Protein AF-A0A6G3XBN7-F1 (afdb_monomer)

Secondary structure (DSSP, 8-state):
---------SSTTS----EEEEE--TTSS--EEEEE-PPPPPSS--S-SS-HHHHHHHHHHHHHHHHHH-TTS-GGGT-

Structure (mmCIF, N/CA/C/O backbone):
data_AF-A0A6G3XBN7-F1
#
_entry.id   AF-A0A6G3XBN7-F1
#
loop_
_atom_site.group_PDB
_atom_site.id
_atom_site.type_symbol
_atom_site.label_atom_id
_atom_site.label_alt_id
_atom_site.label_comp_id
_atom_site.label_asym_id
_atom_site.label_entity_id
_atom_site.label_seq_id
_atom_site.pdbx_PDB_ins_code
_atom_site.Cartn_x
_atom_site.Cartn_y
_atom_site.Cartn_z
_atom_site.occupancy
_atom_site.B_iso_or_equiv
_atom_site.auth_seq_id
_atom_site.auth_comp_id
_atom_site.auth_asym_id
_atom_site.auth_atom_id
_atom_site.pdbx_PDB_model_num
ATOM 1 N N . MET A 1 1 ? -0.950 8.960 19.257 1.00 79.94 1 MET A N 1
ATOM 2 C CA . MET A 1 1 ? -0.436 7.931 18.330 1.00 79.94 1 MET A CA 1
ATOM 3 C C . MET A 1 1 ? 0.175 8.630 17.132 1.00 79.94 1 MET A C 1
ATOM 5 O O . MET A 1 1 ? -0.368 9.651 16.731 1.00 79.94 1 MET A O 1
ATOM 9 N N . ARG A 1 2 ? 1.308 8.146 16.619 1.00 88.25 2 ARG A N 1
ATOM 10 C CA . ARG A 1 2 ? 2.019 8.747 15.484 1.00 88.25 2 ARG A CA 1
ATOM 11 C C . ARG A 1 2 ? 2.319 7.646 14.474 1.00 88.25 2 ARG A C 1
ATOM 13 O O . ARG A 1 2 ? 2.868 6.623 14.868 1.00 88.25 2 ARG A O 1
ATOM 20 N N . ILE A 1 3 ? 1.930 7.861 13.221 1.00 90.31 3 ILE A N 1
ATOM 21 C CA . ILE A 1 3 ? 2.234 6.977 12.093 1.00 90.31 3 ILE A CA 1
AT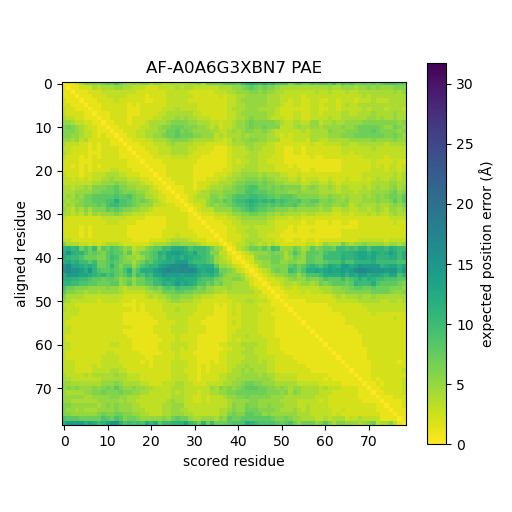OM 22 C C . ILE A 1 3 ? 3.127 7.772 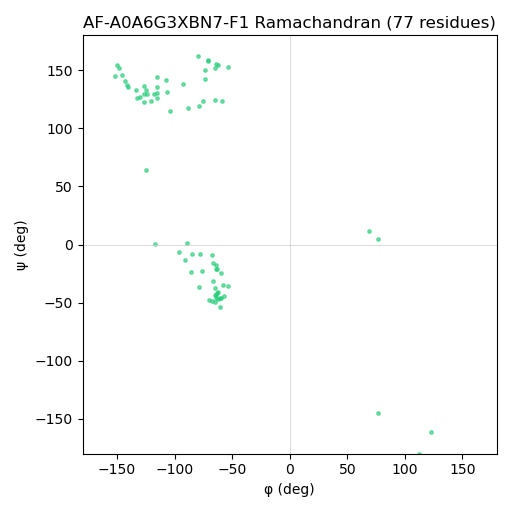11.146 1.00 90.31 3 ILE A C 1
ATOM 24 O O . ILE A 1 3 ? 2.802 8.908 10.805 1.00 90.31 3 ILE A O 1
ATOM 28 N N . GLU A 1 4 ? 4.242 7.179 10.742 1.00 95.69 4 GLU A N 1
ATOM 29 C CA . GLU A 1 4 ? 5.116 7.706 9.700 1.00 95.69 4 GLU A CA 1
ATOM 30 C C . GLU A 1 4 ? 5.277 6.641 8.632 1.00 95.69 4 GLU A C 1
ATOM 32 O O . GLU A 1 4 ? 5.568 5.489 8.949 1.00 95.69 4 GLU A O 1
ATOM 37 N N . LEU A 1 5 ? 5.066 7.032 7.380 1.00 96.81 5 LEU A N 1
ATOM 38 C CA . LEU A 1 5 ? 5.164 6.153 6.228 1.00 96.81 5 LEU A CA 1
ATOM 39 C C . LEU A 1 5 ? 6.115 6.789 5.224 1.00 96.81 5 LEU A C 1
ATOM 41 O O . LEU A 1 5 ? 6.041 7.990 4.962 1.00 96.81 5 LEU A O 1
ATOM 45 N N . ALA A 1 6 ? 6.989 5.972 4.657 1.00 96.38 6 ALA A N 1
ATOM 46 C CA . ALA A 1 6 ? 7.882 6.365 3.587 1.00 96.38 6 ALA A CA 1
ATOM 47 C C . ALA A 1 6 ? 8.026 5.191 2.625 1.00 96.38 6 ALA A C 1
ATOM 49 O O . ALA A 1 6 ? 8.103 4.038 3.043 1.00 96.38 6 ALA A O 1
ATOM 50 N N . THR A 1 7 ? 8.070 5.502 1.340 1.00 95.62 7 THR A N 1
ATOM 51 C CA . THR A 1 7 ? 8.407 4.552 0.288 1.00 95.62 7 THR A CA 1
ATOM 52 C C . THR A 1 7 ? 9.117 5.311 -0.829 1.00 95.62 7 THR A C 1
ATOM 54 O O . THR A 1 7 ? 8.918 6.519 -0.993 1.00 95.62 7 THR A O 1
ATOM 57 N N . ALA A 1 8 ? 9.983 4.623 -1.560 1.00 95.75 8 ALA A N 1
ATOM 58 C CA . ALA A 1 8 ? 10.745 5.181 -2.660 1.00 95.75 8 ALA A CA 1
ATOM 59 C C . ALA A 1 8 ? 10.919 4.111 -3.741 1.00 95.75 8 ALA A C 1
ATOM 61 O O . ALA A 1 8 ? 11.090 2.941 -3.402 1.00 95.75 8 ALA A O 1
ATOM 62 N N . PRO A 1 9 ? 10.927 4.493 -5.029 1.00 94.19 9 PRO A N 1
ATOM 63 C CA . PRO A 1 9 ? 11.234 3.545 -6.085 1.00 94.19 9 PRO A CA 1
ATOM 64 C C . PRO A 1 9 ? 12.682 3.055 -5.959 1.00 94.19 9 PRO A C 1
ATOM 66 O O . PRO A 1 9 ? 13.569 3.792 -5.521 1.00 94.19 9 PRO A O 1
ATOM 69 N N . GLY A 1 10 ? 12.942 1.832 -6.426 1.00 88.81 10 GLY A N 1
ATOM 70 C CA . GLY A 1 10 ? 14.298 1.274 -6.462 1.00 88.81 10 GLY A CA 1
ATOM 71 C C . GLY A 1 10 ? 15.266 2.035 -7.382 1.00 88.81 10 GLY A C 1
ATOM 72 O O . GLY A 1 10 ? 16.479 1.939 -7.200 1.00 88.81 10 GLY A O 1
ATOM 73 N N . SER A 1 11 ? 14.758 2.802 -8.356 1.00 92.00 11 SER A N 1
ATOM 74 C CA . SER A 1 11 ? 15.549 3.736 -9.168 1.00 92.00 11 SER A CA 1
ATOM 75 C C . SER A 1 11 ? 14.715 4.946 -9.626 1.00 92.00 11 SER A C 1
ATOM 77 O O . SER A 1 11 ? 13.495 4.819 -9.748 1.00 92.00 11 SER A O 1
ATOM 79 N N . PRO A 1 12 ? 15.328 6.115 -9.909 1.00 93.00 12 PRO A N 1
ATOM 80 C CA . PRO A 1 12 ? 14.602 7.317 -10.347 1.00 93.00 12 PRO A CA 1
ATOM 81 C C . PRO A 1 12 ? 13.863 7.167 -11.684 1.00 93.00 12 PRO A C 1
ATOM 83 O O . PRO A 1 12 ? 12.948 7.932 -11.976 1.00 93.00 12 PRO A O 1
ATOM 86 N N . GLU A 1 13 ? 14.270 6.206 -12.512 1.00 93.88 13 GLU A N 1
ATOM 87 C CA . GLU A 1 13 ? 13.711 5.969 -13.846 1.00 93.88 13 GLU A CA 1
ATOM 88 C C . GLU A 1 13 ? 12.451 5.097 -13.819 1.00 93.88 13 GLU A C 1
ATOM 90 O O . GLU A 1 13 ? 11.813 4.913 -14.857 1.00 93.88 13 GLU A O 1
ATOM 95 N N . ARG A 1 14 ? 12.099 4.529 -12.660 1.00 89.19 14 ARG A N 1
ATOM 96 C CA . ARG A 1 14 ? 10.939 3.652 -12.503 1.00 89.19 14 ARG A CA 1
ATOM 97 C C . ARG A 1 14 ? 9.901 4.282 -11.582 1.00 89.19 14 ARG A C 1
ATOM 99 O O . ARG A 1 14 ? 10.265 4.936 -10.604 1.00 89.19 14 ARG A O 1
ATOM 106 N N . PRO A 1 15 ? 8.603 4.082 -11.861 1.00 92.12 15 PRO A N 1
ATOM 107 C CA . PRO A 1 15 ? 7.585 4.422 -10.886 1.00 92.12 15 PRO A CA 1
ATOM 108 C C . PRO A 1 15 ? 7.755 3.546 -9.642 1.00 92.12 15 PRO A C 1
ATOM 110 O O . PRO A 1 15 ? 8.293 2.441 -9.710 1.00 92.12 15 PRO A O 1
ATOM 113 N N . ASN A 1 16 ? 7.281 4.046 -8.507 1.00 94.00 16 ASN A N 1
ATOM 114 C CA . ASN A 1 16 ? 7.230 3.240 -7.303 1.00 94.00 16 ASN A CA 1
ATOM 115 C C . ASN A 1 16 ? 6.078 2.234 -7.410 1.00 94.00 16 ASN A C 1
ATOM 117 O O . ASN A 1 16 ? 4.939 2.633 -7.655 1.00 94.00 16 ASN A O 1
ATOM 121 N N . GLU A 1 17 ? 6.397 0.952 -7.279 1.00 95.12 17 GLU A N 1
ATOM 122 C CA . GLU A 1 17 ? 5.428 -0.143 -7.348 1.00 95.12 17 GLU A CA 1
ATOM 123 C C . GLU A 1 17 ? 4.872 -0.483 -5.953 1.00 95.12 17 GLU A C 1
ATOM 125 O O . GLU A 1 17 ? 3.814 -1.107 -5.856 1.00 95.12 17 GLU A O 1
ATOM 130 N N . ASP A 1 18 ? 5.512 0.019 -4.893 1.00 96.31 18 ASP A N 1
ATOM 131 C CA . ASP A 1 18 ? 5.078 -0.126 -3.510 1.00 96.31 18 ASP A CA 1
ATOM 132 C C . ASP A 1 18 ? 3.866 0.754 -3.190 1.00 96.31 18 ASP A C 1
ATOM 134 O O . ASP A 1 18 ? 3.719 1.884 -3.671 1.00 96.31 18 ASP A O 1
ATOM 138 N N . TRP A 1 19 ? 3.040 0.283 -2.258 1.00 97.31 19 TRP A N 1
ATOM 139 C CA . TRP A 1 19 ? 1.976 1.080 -1.663 1.00 97.31 19 TRP A CA 1
ATOM 140 C C . TRP A 1 19 ? 1.856 0.804 -0.166 1.00 97.31 19 TRP A C 1
ATOM 142 O O . TRP A 1 19 ? 1.861 -0.348 0.264 1.00 97.31 19 TRP A O 1
ATOM 152 N N . VAL A 1 20 ? 1.717 1.856 0.645 1.00 98.12 20 VAL A N 1
ATOM 153 C CA . VAL A 1 20 ? 1.584 1.724 2.100 1.00 98.12 20 VAL A CA 1
ATOM 154 C C . VAL A 1 20 ? 0.580 2.720 2.671 1.00 98.12 20 VAL A C 1
ATOM 156 O O . VAL A 1 20 ? 0.574 3.896 2.309 1.00 98.12 20 VAL A O 1
ATOM 159 N N . SER A 1 21 ? -0.256 2.255 3.599 1.00 97.19 21 SER A N 1
ATOM 160 C CA . SER A 1 21 ? -1.167 3.106 4.365 1.00 97.19 21 SER A CA 1
ATOM 161 C C . SER A 1 21 ? -1.472 2.507 5.734 1.00 97.19 21 SER A C 1
ATOM 163 O O . SER A 1 21 ? -1.567 1.288 5.891 1.00 97.19 21 SER A O 1
ATOM 165 N N . GLY A 1 22 ? -1.635 3.381 6.726 1.00 95.06 22 GLY A N 1
ATOM 166 C CA . GLY A 1 22 ? -2.016 3.033 8.089 1.00 95.06 22 GLY A CA 1
ATOM 167 C C . GLY A 1 22 ? -3.239 3.833 8.522 1.00 95.06 22 GLY A C 1
ATOM 168 O O . GLY A 1 22 ? -3.246 5.059 8.414 1.00 95.06 22 GLY A O 1
ATOM 169 N N . VAL A 1 23 ? -4.259 3.150 9.041 1.00 92.06 23 VAL A N 1
ATOM 170 C CA . VAL A 1 23 ? -5.485 3.762 9.570 1.00 92.06 23 VAL A CA 1
ATOM 171 C C . VAL A 1 23 ? -5.700 3.302 10.998 1.00 92.06 23 VAL A C 1
ATOM 173 O O . VAL A 1 23 ? -5.625 2.114 11.303 1.00 92.06 23 VAL A O 1
ATOM 176 N N . LEU A 1 24 ? -5.990 4.255 11.879 1.00 91.62 24 LEU A N 1
ATOM 177 C CA . LEU A 1 24 ? -6.178 4.008 13.299 1.00 91.62 24 LEU A CA 1
ATOM 178 C C . LEU A 1 24 ? -7.453 4.694 13.799 1.00 91.62 24 LEU A C 1
ATOM 180 O O . LEU A 1 24 ? -7.604 5.902 13.597 1.00 91.62 24 LEU A O 1
ATOM 184 N N . PRO A 1 25 ? -8.375 3.954 14.445 1.00 85.88 25 PRO A N 1
ATOM 185 C CA . PRO A 1 25 ? -9.567 4.539 15.043 1.00 85.88 25 PRO A CA 1
ATOM 186 C C . PRO A 1 25 ? -9.216 5.538 16.148 1.00 85.88 25 PRO A C 1
ATOM 188 O O . PRO A 1 25 ? -8.201 5.402 16.833 1.00 85.88 25 PRO A O 1
ATOM 191 N N . ALA A 1 26 ? -10.111 6.496 16.398 1.00 87.50 26 ALA A N 1
ATOM 192 C CA . ALA A 1 26 ? -9.942 7.487 17.465 1.00 87.50 26 ALA A CA 1
ATOM 193 C C . ALA A 1 26 ? -9.820 6.861 18.870 1.00 87.50 26 ALA A C 1
ATOM 195 O O . ALA A 1 26 ? -9.207 7.457 19.752 1.00 87.50 26 ALA A O 1
ATOM 196 N N . SER A 1 27 ? -10.358 5.651 19.072 1.00 87.31 27 SER A N 1
ATOM 197 C CA . SER A 1 27 ? -10.186 4.877 20.311 1.00 87.31 27 SER A CA 1
ATOM 198 C C . SER A 1 27 ? -8.731 4.470 20.573 1.00 87.31 27 SER A C 1
ATOM 200 O O . SER A 1 27 ? -8.395 4.095 21.695 1.00 87.31 27 SER A O 1
ATOM 202 N N . GLY A 1 28 ? -7.868 4.508 19.551 1.00 85.31 28 GLY A N 1
ATOM 203 C CA . GLY A 1 28 ? -6.481 4.058 19.626 1.00 85.31 28 GLY A CA 1
ATOM 204 C C . GLY A 1 28 ? -6.323 2.543 19.778 1.00 85.31 28 GLY A C 1
ATOM 205 O O . GLY A 1 28 ? -5.228 2.091 20.097 1.00 85.31 28 GLY A O 1
ATOM 206 N N . GLN A 1 29 ? -7.396 1.769 19.586 1.00 84.12 29 GLN A N 1
ATOM 207 C CA . GLN A 1 29 ? -7.398 0.307 19.658 1.00 84.12 29 GLN A CA 1
ATOM 208 C C . GLN A 1 29 ? -7.733 -0.285 18.287 1.00 84.12 29 GLN A C 1
ATOM 210 O O . GLN A 1 29 ? -8.669 0.170 17.629 1.00 84.12 29 GLN A O 1
ATOM 215 N N . GLY A 1 30 ? -6.988 -1.312 17.875 1.00 85.88 30 GLY A N 1
ATOM 216 C CA . GLY A 1 30 ? -7.117 -1.920 16.549 1.00 85.88 30 GLY A CA 1
ATOM 217 C C . GLY A 1 30 ? -6.468 -1.075 15.451 1.00 85.88 30 GLY A C 1
ATOM 218 O O . GLY A 1 30 ? -5.443 -0.439 15.687 1.00 85.88 30 GLY A O 1
ATOM 219 N N . GLY A 1 31 ? -7.068 -1.078 14.260 1.00 91.06 31 GLY A N 1
ATOM 220 C CA . GLY A 1 31 ? -6.568 -0.378 13.076 1.00 91.06 31 GLY A CA 1
ATOM 221 C C . GLY A 1 31 ? -6.099 -1.322 11.976 1.00 91.06 31 GLY A C 1
ATOM 222 O O . GLY A 1 31 ? -6.177 -2.542 12.099 1.00 91.06 31 GLY A O 1
ATOM 223 N N . VAL A 1 32 ? -5.633 -0.727 10.883 1.00 93.81 32 VAL A N 1
ATOM 224 C CA . VAL A 1 32 ? -5.237 -1.429 9.663 1.00 93.81 32 VAL A CA 1
ATOM 225 C C . VAL A 1 32 ? -3.898 -0.882 9.195 1.00 93.81 32 VAL A C 1
ATOM 227 O O . VAL A 1 32 ? -3.722 0.332 9.101 1.00 93.81 32 VAL A O 1
ATOM 230 N N . LEU A 1 33 ? -2.976 -1.783 8.865 1.00 95.19 33 LEU A N 1
ATOM 231 C CA . LEU A 1 33 ? -1.771 -1.487 8.101 1.00 95.19 33 LEU A CA 1
ATOM 232 C C . LEU A 1 33 ? -1.807 -2.337 6.836 1.00 95.19 33 LEU A C 1
ATOM 234 O O . LEU A 1 33 ? -1.882 -3.561 6.916 1.00 95.19 33 LEU A O 1
ATOM 238 N N . VAL A 1 34 ? -1.731 -1.683 5.685 1.00 96.94 34 VAL A N 1
ATOM 239 C CA . VAL A 1 34 ? -1.590 -2.348 4.391 1.00 96.94 34 VAL A CA 1
ATOM 240 C C . VAL A 1 34 ? -0.242 -1.944 3.815 1.00 96.94 34 VAL A C 1
ATOM 242 O O . VAL A 1 34 ? 0.049 -0.753 3.703 1.00 96.94 34 VAL A O 1
ATOM 245 N N . LEU A 1 35 ? 0.562 -2.943 3.460 1.00 97.44 35 LEU A N 1
ATOM 246 C CA . LEU A 1 35 ? 1.801 -2.801 2.708 1.00 97.44 35 LEU A CA 1
ATOM 247 C C . LEU A 1 35 ? 1.719 -3.743 1.510 1.00 97.44 35 LEU A C 1
ATOM 249 O O . LEU A 1 35 ? 1.525 -4.946 1.683 1.00 97.44 35 LEU A O 1
ATOM 253 N N . LEU A 1 36 ? 1.848 -3.183 0.316 1.00 97.19 36 LEU A N 1
ATOM 254 C CA . LEU A 1 36 ? 1.882 -3.912 -0.941 1.00 97.19 36 LEU A CA 1
ATOM 255 C C . LEU A 1 36 ? 3.231 -3.666 -1.600 1.00 97.19 36 LEU A C 1
ATOM 257 O O . LEU A 1 36 ? 3.639 -2.516 -1.742 1.00 97.19 36 LEU A O 1
ATOM 261 N N . ASP A 1 37 ? 3.874 -4.753 -2.002 1.00 95.25 37 ASP A N 1
ATOM 262 C CA . ASP A 1 37 ? 5.064 -4.765 -2.847 1.00 95.25 37 ASP A CA 1
ATOM 263 C C . ASP A 1 37 ? 4.607 -5.184 -4.247 1.00 95.25 37 ASP A C 1
ATOM 265 O O . ASP A 1 37 ? 4.032 -6.265 -4.433 1.00 95.25 37 ASP A O 1
ATOM 269 N N . GLY A 1 38 ? 4.730 -4.271 -5.206 1.00 92.31 38 GLY A N 1
ATOM 270 C CA . GLY A 1 38 ? 4.303 -4.529 -6.571 1.00 92.31 38 GLY A CA 1
ATOM 271 C C . GLY A 1 38 ? 5.263 -5.484 -7.276 1.00 92.31 38 GLY A C 1
ATOM 272 O O . GLY A 1 38 ? 6.475 -5.423 -7.113 1.00 92.31 38 GLY A O 1
ATOM 273 N N . VAL A 1 39 ? 4.726 -6.383 -8.100 1.00 83.38 39 VAL A N 1
ATOM 274 C CA . VAL A 1 39 ? 5.558 -7.310 -8.873 1.00 83.38 39 VAL A CA 1
ATOM 275 C C . VAL A 1 39 ? 5.945 -6.683 -10.204 1.00 83.38 39 VAL A C 1
ATOM 277 O O . VAL A 1 39 ? 5.082 -6.441 -11.039 1.00 83.38 39 VAL A O 1
ATOM 280 N N . THR A 1 40 ? 7.239 -6.467 -10.442 1.00 76.81 40 THR A N 1
ATOM 281 C CA . THR A 1 40 ? 7.711 -5.994 -11.751 1.00 76.81 40 THR A CA 1
ATOM 282 C C . THR A 1 40 ? 7.291 -6.991 -12.847 1.00 76.81 40 THR A C 1
ATOM 284 O O . THR A 1 40 ? 7.642 -8.174 -12.756 1.00 76.81 40 THR A O 1
ATOM 287 N N . PRO A 1 41 ? 6.560 -6.554 -13.891 1.00 74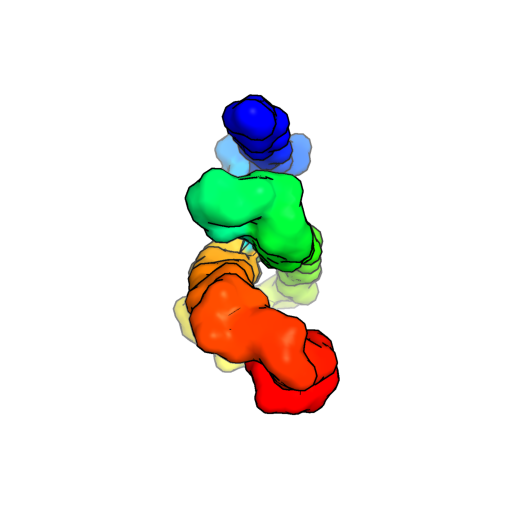.50 41 PRO A N 1
ATOM 288 C CA . PRO A 1 41 ? 6.000 -7.460 -14.883 1.00 74.50 41 PRO A CA 1
ATOM 289 C C . PRO A 1 41 ? 7.100 -8.058 -15.781 1.00 74.50 41 PRO A C 1
ATOM 291 O O . PRO A 1 41 ? 8.195 -7.487 -15.905 1.00 74.50 41 PRO A O 1
ATOM 294 N N . PRO A 1 42 ? 6.842 -9.210 -16.436 1.00 78.75 42 PRO A N 1
ATOM 295 C CA . PRO A 1 42 ? 7.730 -9.744 -17.462 1.00 78.75 42 PRO A CA 1
ATOM 296 C C . PRO A 1 42 ? 8.008 -8.707 -18.556 1.00 78.75 42 PRO A C 1
ATOM 298 O O . PRO A 1 42 ? 7.185 -7.844 -18.848 1.00 78.75 42 PRO A O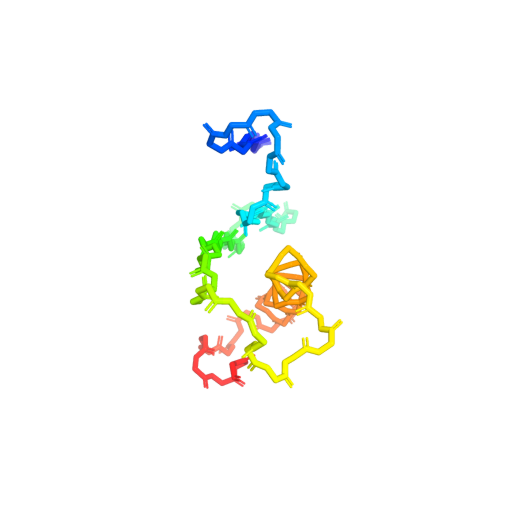 1
ATOM 301 N N . ARG A 1 43 ? 9.169 -8.802 -19.213 1.00 78.50 43 ARG A N 1
ATOM 302 C CA . ARG A 1 43 ? 9.458 -7.931 -20.361 1.00 78.50 43 ARG A CA 1
ATOM 303 C C . ARG A 1 43 ? 8.490 -8.243 -21.503 1.00 78.50 43 ARG A C 1
ATOM 305 O O . ARG A 1 43 ? 8.484 -9.371 -21.988 1.00 78.50 43 ARG A O 1
ATOM 312 N N . GLY A 1 44 ? 7.775 -7.231 -21.984 1.00 79.19 44 GLY A N 1
ATOM 313 C CA . GLY A 1 44 ? 6.850 -7.348 -23.109 1.00 79.19 44 GLY A CA 1
ATOM 314 C C . GLY A 1 44 ? 5.441 -6.911 -22.729 1.00 79.19 44 GLY A C 1
ATOM 315 O O . GLY A 1 44 ? 5.261 -6.184 -21.759 1.00 79.19 44 GLY A O 1
ATOM 316 N N . ASP A 1 45 ? 4.470 -7.334 -23.529 1.00 82.00 45 ASP A N 1
ATOM 317 C CA . ASP A 1 45 ? 3.051 -7.154 -23.234 1.00 82.00 45 ASP A CA 1
ATOM 318 C C . ASP A 1 45 ? 2.612 -8.210 -22.206 1.00 82.00 45 ASP A C 1
ATOM 320 O O . ASP A 1 45 ? 2.738 -9.411 -22.457 1.00 82.00 45 ASP A O 1
ATOM 324 N N . ASP A 1 46 ? 2.145 -7.762 -21.042 1.00 84.25 46 ASP A N 1
ATOM 325 C CA . ASP A 1 46 ? 1.584 -8.611 -19.985 1.00 84.25 46 ASP A CA 1
ATOM 326 C C . ASP A 1 46 ? 0.064 -8.819 -20.141 1.00 84.25 46 ASP A C 1
ATOM 328 O O . ASP A 1 46 ? -0.559 -9.516 -19.337 1.00 84.25 46 ASP A O 1
ATOM 332 N N . GLY A 1 47 ? -0.539 -8.255 -21.196 1.00 86.88 47 GLY A N 1
ATOM 333 C CA . GLY A 1 47 ? -1.968 -8.324 -21.478 1.00 86.88 47 GLY A CA 1
ATOM 334 C C . GLY A 1 47 ? -2.816 -7.393 -20.609 1.00 86.88 47 GLY A C 1
ATOM 335 O O . GLY A 1 47 ? -4.046 -7.431 -20.704 1.00 86.88 47 GLY A O 1
ATOM 336 N N . CYS A 1 48 ? -2.198 -6.556 -19.770 1.00 87.69 48 CYS A N 1
ATOM 337 C CA . CYS A 1 48 ? -2.884 -5.593 -18.928 1.00 87.69 48 CYS A CA 1
ATOM 338 C C . CYS A 1 48 ? -2.689 -4.168 -19.457 1.00 87.69 48 CYS A C 1
ATOM 340 O O . CYS A 1 48 ? -1.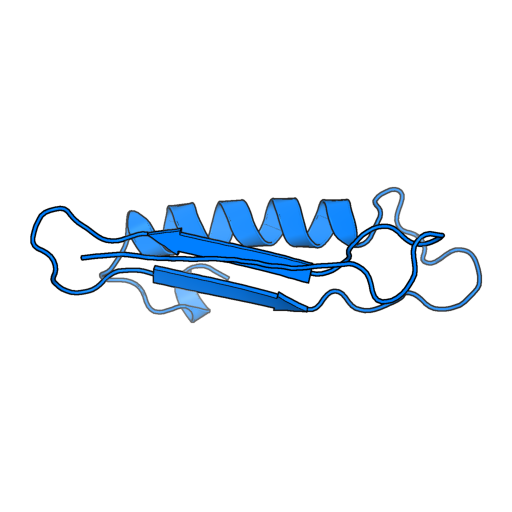586 -3.693 -19.699 1.00 87.69 48 CYS A O 1
ATOM 342 N N . VAL A 1 49 ? -3.788 -3.422 -19.574 1.00 91.00 49 VAL A N 1
ATOM 343 C CA . VAL A 1 49 ? -3.732 -1.985 -19.905 1.00 91.00 49 VAL A CA 1
ATOM 344 C C . VAL A 1 49 ? -3.340 -1.114 -18.705 1.00 91.00 49 VAL A C 1
ATOM 346 O O . VAL A 1 49 ? -3.140 0.091 -18.853 1.00 91.00 49 VAL A O 1
ATOM 349 N N . HIS A 1 50 ? -3.268 -1.700 -17.507 1.00 91.69 50 HIS A N 1
ATOM 350 C CA . HIS A 1 50 ? -2.956 -1.006 -16.264 1.00 91.69 50 HIS A CA 1
ATOM 351 C C . HIS A 1 50 ? -1.554 -1.367 -15.783 1.00 91.69 50 HIS A C 1
ATOM 353 O O . HIS A 1 50 ? -1.148 -2.522 -15.834 1.00 91.69 50 HIS A O 1
ATOM 359 N N . SER A 1 51 ? -0.845 -0.378 -15.247 1.00 91.19 51 SER A N 1
ATOM 360 C CA . SER A 1 51 ? 0.482 -0.576 -14.673 1.00 91.19 51 SER A CA 1
ATOM 361 C C . SER A 1 51 ? 0.421 -1.166 -13.259 1.00 91.19 51 SER A C 1
ATOM 363 O O . SER A 1 51 ? -0.590 -1.058 -12.560 1.00 91.19 51 SER A O 1
ATOM 365 N N . VAL A 1 52 ? 1.537 -1.725 -12.791 1.00 92.88 52 VAL A N 1
ATOM 366 C CA . VAL A 1 52 ? 1.669 -2.222 -11.411 1.00 92.88 52 VAL A CA 1
ATOM 367 C C . VAL A 1 52 ? 1.397 -1.136 -10.360 1.00 92.88 52 VAL A C 1
ATOM 369 O O . VAL A 1 52 ? 0.594 -1.405 -9.469 1.00 92.88 52 VAL A O 1
ATOM 372 N N . PRO A 1 53 ? 1.918 0.108 -10.478 1.00 94.19 53 PRO A N 1
ATOM 373 C CA . PRO A 1 53 ? 1.553 1.193 -9.562 1.00 94.19 53 PRO A CA 1
ATOM 374 C C . PRO A 1 53 ? 0.050 1.502 -9.533 1.00 94.19 53 PRO A C 1
ATOM 376 O O . PRO A 1 53 ? -0.499 1.849 -8.488 1.00 94.19 53 PRO A O 1
ATOM 379 N N . TRP A 1 54 ? -0.645 1.383 -10.673 1.00 94.69 54 TRP A N 1
ATOM 380 C CA . TRP A 1 54 ? -2.102 1.537 -10.704 1.00 94.69 54 TRP A CA 1
ATOM 381 C C . TRP A 1 54 ? -2.779 0.420 -9.908 1.00 94.69 54 TRP A C 1
ATOM 383 O O . TRP A 1 54 ? -3.698 0.681 -9.128 1.00 94.69 54 TRP A O 1
ATOM 393 N N . PHE A 1 55 ? -2.311 -0.816 -10.086 1.00 94.50 55 PHE A N 1
ATOM 394 C CA . PHE A 1 55 ? -2.867 -1.980 -9.413 1.00 94.50 55 PHE A CA 1
ATOM 395 C C . PHE A 1 55 ? -2.665 -1.909 -7.897 1.00 94.50 55 PHE A C 1
ATOM 397 O O . PHE A 1 55 ? -3.641 -2.033 -7.157 1.00 94.50 55 PHE A O 1
ATOM 404 N N . THR A 1 56 ? -1.444 -1.638 -7.423 1.00 96.56 56 THR A N 1
ATOM 405 C CA . THR A 1 56 ? -1.159 -1.544 -5.983 1.00 96.56 56 THR A CA 1
ATOM 406 C C . THR A 1 56 ? -1.891 -0.375 -5.330 1.00 96.56 56 THR A C 1
ATOM 408 O O . THR A 1 56 ? -2.448 -0.547 -4.247 1.00 96.56 56 THR A O 1
ATOM 411 N N . ALA A 1 57 ? -2.032 0.771 -6.007 1.00 96.44 57 ALA A N 1
ATOM 412 C CA . ALA A 1 57 ? -2.849 1.877 -5.505 1.00 96.44 57 ALA A CA 1
ATOM 413 C C . ALA A 1 57 ? -4.340 1.516 -5.370 1.00 96.44 57 ALA A C 1
ATOM 415 O O . ALA A 1 57 ? -4.981 1.875 -4.378 1.00 96.44 57 ALA A O 1
ATOM 416 N N . ARG A 1 58 ? -4.907 0.797 -6.349 1.00 96.75 58 ARG A N 1
ATOM 417 C CA . ARG A 1 58 ? -6.315 0.367 -6.323 1.00 96.75 58 ARG A CA 1
ATOM 418 C C . ARG A 1 58 ? -6.577 -0.700 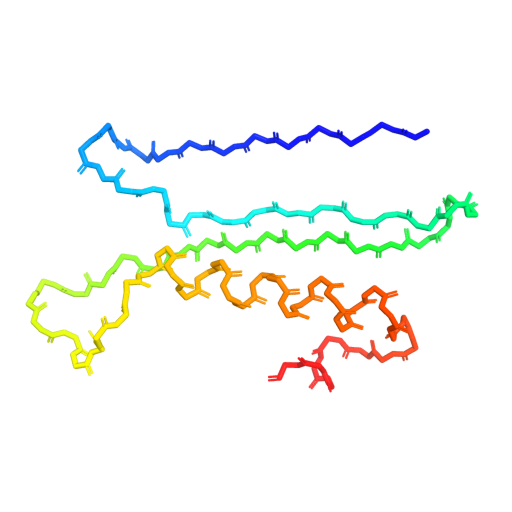-5.268 1.00 96.75 58 ARG A C 1
ATOM 420 O O . ARG A 1 58 ? -7.531 -0.559 -4.505 1.00 96.75 58 ARG A O 1
ATOM 427 N N . LEU A 1 59 ? -5.734 -1.729 -5.217 1.00 96.38 59 LEU A N 1
ATOM 428 C CA . LEU A 1 59 ? -5.828 -2.800 -4.229 1.00 96.38 59 LEU A CA 1
ATOM 429 C C . LEU A 1 59 ? -5.637 -2.250 -2.812 1.00 96.38 59 LEU A C 1
ATOM 431 O O . LEU A 1 59 ? -6.442 -2.5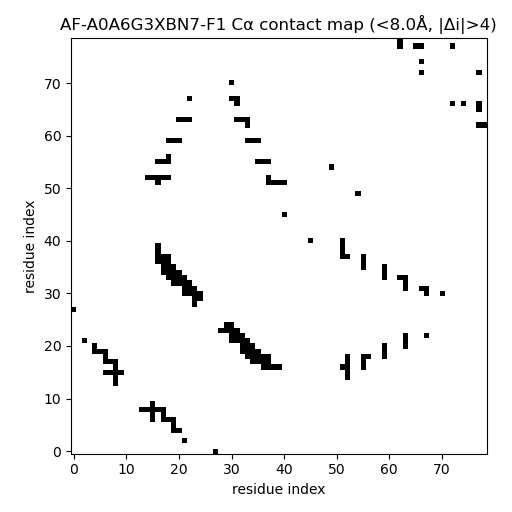29 -1.929 1.00 96.38 59 LEU A O 1
ATOM 435 N N . GLY A 1 60 ? -4.619 -1.412 -2.607 1.00 96.94 60 GLY A N 1
ATOM 436 C CA . GLY A 1 60 ? -4.313 -0.820 -1.309 1.00 96.94 60 GLY A CA 1
ATOM 437 C C . GLY A 1 60 ? -5.457 0.031 -0.761 1.00 96.94 60 GLY A C 1
ATOM 438 O O . GLY A 1 60 ? -5.853 -0.136 0.393 1.00 96.94 60 GLY A O 1
ATOM 439 N N . GLY A 1 61 ? -6.043 0.892 -1.601 1.00 96.94 61 GLY A N 1
ATOM 440 C CA . GLY A 1 61 ? -7.204 1.699 -1.222 1.00 96.94 61 GLY A CA 1
ATOM 441 C C . GLY A 1 61 ? -8.406 0.850 -0.799 1.00 96.94 61 GLY A C 1
ATOM 442 O O . GLY A 1 61 ? -8.986 1.105 0.255 1.00 96.94 61 GLY A O 1
ATOM 443 N N . ALA A 1 62 ? -8.729 -0.192 -1.571 1.00 96.81 62 ALA A N 1
ATOM 444 C CA . ALA A 1 62 ? -9.829 -1.104 -1.254 1.00 96.81 62 ALA A CA 1
ATOM 445 C C . ALA A 1 62 ? -9.584 -1.876 0.053 1.00 96.81 62 ALA A C 1
ATOM 447 O O . ALA A 1 62 ? -10.474 -1.958 0.898 1.00 96.81 62 ALA A O 1
ATOM 448 N N . LEU A 1 63 ? -8.366 -2.386 0.261 1.00 96.50 63 LEU A N 1
ATOM 449 C CA . LEU A 1 63 ? -8.000 -3.103 1.484 1.00 96.50 63 LEU A CA 1
ATOM 450 C C . LEU A 1 63 ? -8.097 -2.220 2.726 1.00 96.50 63 LEU A C 1
ATOM 452 O O . LEU A 1 63 ? -8.589 -2.677 3.758 1.00 96.50 63 LEU A O 1
ATOM 456 N N . VAL A 1 64 ? -7.659 -0.961 2.634 1.00 96.00 64 VAL A N 1
ATOM 457 C CA . VAL A 1 64 ? -7.791 -0.000 3.735 1.00 96.00 64 VAL A CA 1
ATOM 458 C C . VAL A 1 64 ? -9.254 0.298 4.042 1.00 96.00 64 VAL A C 1
ATOM 460 O O . VAL A 1 64 ? -9.638 0.293 5.211 1.00 96.00 64 VAL A O 1
ATOM 463 N N . GLU A 1 65 ? -10.068 0.549 3.017 1.00 95.12 65 GLU A N 1
ATOM 464 C CA . GLU A 1 65 ? -11.492 0.837 3.188 1.00 95.12 65 GLU A CA 1
ATOM 465 C C . GLU A 1 65 ? -12.223 -0.338 3.844 1.00 95.12 65 GLU A C 1
ATOM 467 O O . GLU A 1 65 ? -12.878 -0.165 4.875 1.00 95.12 65 GLU A O 1
ATOM 472 N N . LEU A 1 66 ? -12.092 -1.538 3.277 1.00 95.31 66 LEU A N 1
ATOM 473 C CA . LEU A 1 66 ? -12.813 -2.719 3.741 1.00 95.31 66 LEU A CA 1
ATOM 474 C C . LEU A 1 66 ? -12.343 -3.144 5.131 1.00 95.31 66 LEU A C 1
ATOM 476 O O . LEU A 1 66 ? -13.166 -3.280 6.031 1.00 95.31 66 LEU A O 1
ATOM 480 N N . SER A 1 67 ? -11.031 -3.255 5.351 1.00 93.75 67 SER A N 1
ATOM 481 C CA . SER A 1 67 ? -10.497 -3.667 6.658 1.00 93.75 67 SER A CA 1
ATOM 482 C C . SER A 1 67 ? -10.760 -2.618 7.745 1.00 93.75 67 SER A C 1
ATOM 484 O O . SER A 1 67 ? -10.909 -2.955 8.917 1.00 93.75 67 SER A O 1
ATOM 486 N N . GLY A 1 68 ? -10.805 -1.331 7.377 1.00 91.81 68 GLY A N 1
ATOM 487 C CA . GLY A 1 68 ? -11.041 -0.237 8.317 1.00 91.81 68 GLY A CA 1
ATOM 488 C C . GLY A 1 68 ? -12.514 -0.074 8.688 1.00 91.81 68 GLY A C 1
ATOM 489 O O . GLY A 1 68 ? -12.829 0.237 9.836 1.00 91.81 68 GLY A O 1
ATOM 490 N N . SER A 1 69 ? -13.419 -0.287 7.729 1.00 91.56 69 SER A N 1
ATOM 491 C CA . SER A 1 69 ? -14.869 -0.169 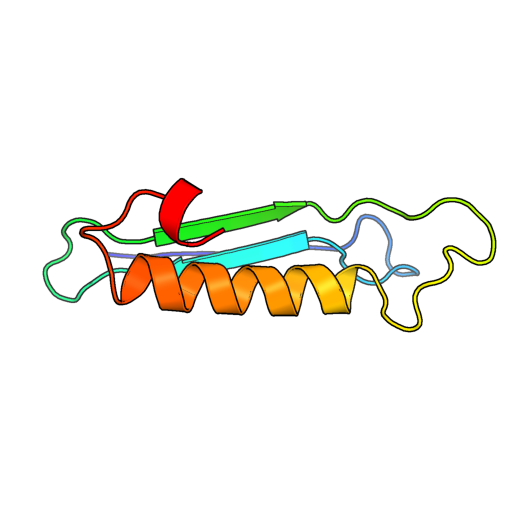7.937 1.00 91.56 69 SER A CA 1
ATOM 492 C C . SER A 1 69 ? -15.515 -1.447 8.477 1.00 91.56 69 SER A C 1
ATOM 494 O O . SER A 1 69 ? -16.562 -1.363 9.120 1.00 91.56 69 SER A O 1
ATOM 496 N N . ARG A 1 70 ? -14.897 -2.614 8.250 1.00 92.12 70 ARG A N 1
ATOM 497 C CA . ARG A 1 70 ? -15.385 -3.941 8.654 1.00 92.12 70 ARG A CA 1
ATOM 498 C C . ARG A 1 70 ? -14.344 -4.697 9.490 1.00 92.12 70 ARG A C 1
ATOM 500 O O . ARG A 1 70 ? -13.857 -5.742 9.064 1.00 92.12 70 ARG A O 1
ATOM 507 N N . PRO A 1 71 ? -13.995 -4.197 10.691 1.00 89.19 71 PRO A N 1
ATOM 508 C CA . PRO A 1 71 ? -12.985 -4.827 11.545 1.00 89.19 71 PRO A CA 1
ATOM 509 C C . PRO A 1 71 ? -13.416 -6.199 12.096 1.00 89.19 71 PRO A C 1
ATOM 511 O O . PRO A 1 71 ? -12.614 -6.889 12.719 1.00 89.19 71 PRO A O 1
ATOM 514 N N . ASP A 1 72 ? -14.684 -6.575 11.911 1.00 92.06 72 ASP A N 1
ATOM 515 C CA . ASP A 1 72 ? -15.249 -7.884 12.230 1.00 92.06 72 ASP A CA 1
ATOM 516 C C . ASP A 1 72 ? -14.872 -8.977 11.216 1.00 92.06 72 ASP A C 1
ATOM 518 O O . ASP A 1 72 ? -14.910 -10.157 11.566 1.00 92.06 72 ASP A O 1
ATOM 522 N N . LEU A 1 73 ? -14.511 -8.602 9.984 1.00 94.25 73 LEU A N 1
ATOM 523 C CA . LEU A 1 73 ? -14.225 -9.548 8.908 1.00 94.25 73 LEU A CA 1
ATOM 524 C C . LEU A 1 73 ? -12.728 -9.896 8.842 1.00 94.25 73 LEU A C 1
ATOM 526 O O . LEU A 1 73 ? -11.880 -9.004 8.944 1.00 94.25 73 LEU A O 1
ATOM 530 N N . PRO A 1 74 ? -12.363 -11.175 8.631 1.00 92.56 74 PRO A N 1
ATOM 531 C CA . PRO A 1 74 ? -10.983 -11.542 8.344 1.00 92.56 74 PRO A CA 1
ATOM 532 C C . PRO A 1 74 ? -10.573 -11.072 6.942 1.00 92.56 74 PRO A C 1
ATOM 534 O O . PRO A 1 74 ? -11.404 -10.924 6.047 1.00 92.56 74 PRO A O 1
ATOM 537 N N . LEU A 1 75 ? -9.263 -10.926 6.714 1.00 89.12 75 LEU A N 1
ATOM 538 C CA . LEU A 1 75 ? -8.717 -10.484 5.424 1.00 89.12 75 LEU A CA 1
ATOM 539 C C . LEU A 1 75 ? -9.206 -11.342 4.239 1.00 89.12 75 LEU A C 1
ATOM 541 O O . LEU A 1 75 ? -9.458 -10.818 3.162 1.00 89.12 75 LEU A O 1
ATOM 545 N N . THR A 1 76 ? -9.387 -12.649 4.439 1.00 93.19 76 THR A N 1
ATOM 546 C CA . THR A 1 76 ? -9.876 -13.580 3.407 1.00 93.19 76 THR A CA 1
ATOM 547 C C . THR A 1 76 ? -11.322 -13.345 2.978 1.00 93.19 76 THR A C 1
ATOM 549 O O . THR A 1 76 ? -11.729 -13.890 1.962 1.00 93.19 76 THR A O 1
ATOM 552 N N . GLU A 1 77 ? -12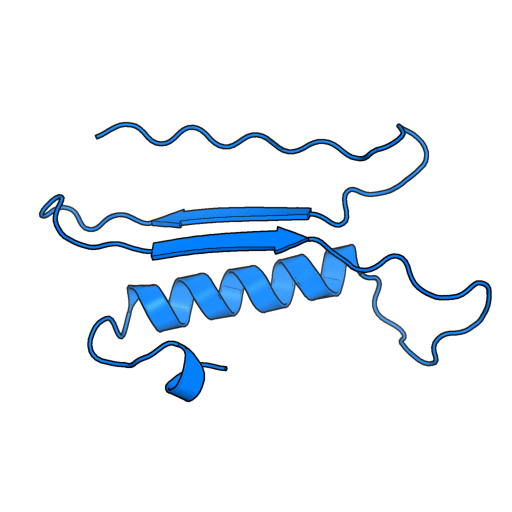.109 -12.595 3.750 1.00 94.25 77 GLU A N 1
ATOM 553 C CA . GLU A 1 77 ? -13.492 -12.245 3.402 1.00 94.25 77 GLU A CA 1
ATOM 554 C C . GLU A 1 77 ? -13.606 -10.868 2.726 1.00 94.25 77 GLU A C 1
ATOM 556 O O . GLU A 1 77 ? -14.685 -10.505 2.260 1.00 94.25 77 GLU A O 1
ATOM 561 N N . VAL A 1 78 ? -12.508 -10.106 2.651 1.00 87.88 78 VAL A N 1
ATOM 562 C CA . VAL A 1 78 ? -12.440 -8.791 1.981 1.00 87.88 78 VAL A CA 1
ATOM 563 C C . VAL A 1 78 ? -11.467 -8.760 0.789 1.00 87.88 78 VAL A C 1
ATOM 565 O O . VAL A 1 78 ? -11.325 -7.713 0.155 1.00 87.88 78 VAL A O 1
ATOM 568 N N . LEU A 1 79 ? -10.810 -9.889 0.495 1.00 83.06 79 LEU A N 1
ATOM 569 C CA . LEU A 1 79 ? -9.996 -10.157 -0.702 1.00 83.06 79 LEU A CA 1
ATOM 570 C C . LEU A 1 79 ? -10.828 -10.869 -1.773 1.00 83.06 79 LEU A C 1
ATOM 572 O O . LEU A 1 79 ? -10.635 -10.535 -2.963 1.00 83.06 79 LEU A O 1
#

pLDDT: mean 91.4, std 5.52, range [74.5, 98.12]

Solvent-accessible surface area (backbone atoms only — not comparable to full-atom values): 5296 Å² total; per-residue (Å²): 140,86,88,87,86,87,86,76,41,97,44,94,91,46,79,46,30,60,34,76,53,77,49,70,48,93,85,73,61,86,60,41,78,49,79,44,80,44,71,84,74,73,93,73,88,83,86,62,97,66,55,49,46,57,50,30,50,53,53,48,52,50,48,50,51,48,48,62,76,38,74,87,56,58,69,84,78,74,108

Mean predicted aligned error: 3.83 Å

Radius of gyration: 14.9 Å; Cα contacts (8 Å, |Δi|>4): 95; chains: 1; bounding box: 31×22×44 Å

Foldseek 3Di:
DDDDDDDDQPDPVDDQLKDWDWDADPVRPDTDIDIDHFDDDPPDDPVDPDDSNRVNVVVVVQQRVCCVVCVVDDSVVSD

Organism: NCBI:txid2706086

Nearest PDB structures (foldseek):
  7odt-assembly1_a  TM=4.002E-01  e=1.182E+00  Homo sapiens
  7a5k-assembly1_a3  TM=3.593E-01  e=1.266E+00  Homo sapiens
  7o9m-assembly1_a  TM=3.808E-01  e=2.191E+00  Homo sapiens
  6i9r-assembly1_a  TM=3.335E-01  e=6.130E+00  Homo sapiens

Sequence (79 aa):
MRIELATAPGSPERPNEDWVSGVLPASGQGGVLVLLDGVTPPRGDDGCVHSVPWFTARLGGALVELSGSRPDLPLTEVL